Protein AF-A0A5N6PAR9-F1 (afdb_monomer_lite)

Radius of gyration: 20.0 Å; chains: 1; bounding box: 54×20×45 Å

Foldseek 3Di:
DPPPPPPCQPVNVDDPVVQVVQLCCLLVQHQPDVQQGPDSGSVSSRVRNVVVVVVVVVVCVVQPPPNVVVVVVVVCVVVDDDPDDPDDD

InterPro domains:
  IPR000389 Small hydrophilic plant seed protein [PTHR34671] (1-87)
  IPR022377 Small hydrophilic plant seed protein, conserved site [PS00431] (29-37)
  IPR038956 Late embryogenesis abundant protein, LEA_5 subgroup [PF00477] (15-78)

pLDDT: mean 85.16, std 17.09, range [37.34, 97.44]

Structure (mmCIF, N/CA/C/O backbone):
data_AF-A0A5N6PAR9-F1
#
_entry.id   AF-A0A5N6PAR9-F1
#
loop_
_atom_site.group_PDB
_atom_site.id
_atom_site.type_symbol
_atom_site.label_atom_id
_atom_site.label_alt_id
_atom_site.label_comp_id
_atom_site.label_asym_id
_atom_site.label_entity_id
_atom_site.label_seq_id
_atom_site.pdbx_PDB_ins_code
_atom_site.Cartn_x
_atom_site.Cartn_y
_atom_site.Cartn_z
_atom_site.occupancy
_atom_site.B_iso_or_equiv
_atom_site.auth_seq_id
_atom_site.auth_comp_id
_atom_site.auth_asym_id
_atom_site.auth_atom_id
_atom_site.pdbx_PDB_model_num
ATOM 1 N N . MET A 1 1 ? 12.377 4.728 21.287 1.00 37.34 1 MET A N 1
ATOM 2 C CA . MET A 1 1 ? 13.275 4.193 20.242 1.00 37.34 1 MET A CA 1
ATOM 3 C C . MET A 1 1 ? 12.418 3.504 19.191 1.00 37.34 1 MET A C 1
ATOM 5 O O . MET A 1 1 ? 11.998 2.377 19.411 1.00 37.34 1 MET A O 1
ATOM 9 N N . ALA A 1 2 ? 12.080 4.192 18.098 1.00 46.50 2 ALA A N 1
ATOM 10 C CA . ALA A 1 2 ? 11.436 3.546 16.958 1.00 46.50 2 ALA A CA 1
ATOM 11 C C . ALA A 1 2 ? 12.506 2.699 16.260 1.00 46.50 2 ALA A C 1
ATOM 13 O O . ALA A 1 2 ? 13.414 3.239 15.630 1.00 46.50 2 ALA A O 1
ATOM 14 N N . SER A 1 3 ? 12.461 1.383 16.461 1.00 46.22 3 SER A N 1
ATOM 15 C CA . SER A 1 3 ? 13.288 0.452 15.700 1.00 46.22 3 SER A CA 1
ATOM 16 C C . SER A 1 3 ? 12.853 0.570 14.241 1.00 46.22 3 SER A C 1
ATOM 18 O O . SER A 1 3 ? 11.797 0.069 13.858 1.00 46.22 3 SER A O 1
ATOM 20 N N . GLN A 1 4 ? 13.634 1.303 13.447 1.00 53.25 4 GLN A N 1
ATOM 21 C CA . GLN A 1 4 ? 13.564 1.250 11.994 1.00 53.25 4 GLN A CA 1
ATOM 22 C C . GLN A 1 4 ? 14.027 -0.151 11.590 1.00 53.25 4 GLN A C 1
ATOM 24 O O . GLN A 1 4 ? 15.190 -0.374 11.273 1.00 53.25 4 GLN A O 1
ATOM 29 N N . GLN A 1 5 ? 13.124 -1.127 11.660 1.00 48.00 5 GLN A N 1
ATOM 30 C CA . GLN A 1 5 ? 13.241 -2.290 10.800 1.00 48.00 5 GLN A CA 1
ATOM 31 C C . GLN A 1 5 ? 12.941 -1.773 9.398 1.00 48.00 5 GLN A C 1
ATOM 33 O O . GLN A 1 5 ? 11.786 -1.710 8.981 1.00 48.00 5 GLN A O 1
ATOM 38 N N . GLU A 1 6 ? 13.980 -1.332 8.690 1.00 53.34 6 GLU A N 1
ATOM 39 C CA . GLU A 1 6 ? 13.928 -1.274 7.237 1.00 53.34 6 GLU A CA 1
ATOM 40 C C . GLU A 1 6 ? 13.674 -2.710 6.777 1.00 53.34 6 GLU A C 1
ATOM 42 O O . GLU A 1 6 ? 14.568 -3.559 6.745 1.00 53.34 6 GLU A O 1
ATOM 47 N N . GLY A 1 7 ? 12.399 -3.033 6.561 1.00 60.28 7 GLY A N 1
ATOM 48 C CA . GLY A 1 7 ? 12.004 -4.317 6.018 1.00 60.28 7 GLY A CA 1
ATOM 49 C C . GLY A 1 7 ? 12.697 -4.456 4.675 1.00 60.28 7 GLY A C 1
ATOM 50 O O . GLY A 1 7 ? 12.376 -3.708 3.757 1.00 60.28 7 GLY A O 1
ATOM 51 N N . ARG A 1 8 ? 13.675 -5.368 4.586 1.00 66.62 8 ARG A N 1
ATOM 52 C CA . ARG A 1 8 ? 14.377 -5.684 3.333 1.00 66.62 8 ARG A CA 1
ATOM 53 C C . ARG A 1 8 ? 13.344 -5.807 2.220 1.00 66.62 8 ARG A C 1
ATOM 55 O O . ARG A 1 8 ? 12.472 -6.681 2.324 1.00 66.62 8 ARG A O 1
ATOM 62 N N . LYS A 1 9 ? 13.435 -4.945 1.208 1.00 79.56 9 LYS A N 1
ATOM 63 C CA . LYS A 1 9 ? 12.456 -4.910 0.125 1.00 79.56 9 LYS A CA 1
ATOM 64 C C . LYS A 1 9 ? 12.518 -6.231 -0.636 1.00 79.56 9 LYS A C 1
ATOM 66 O O . LYS A 1 9 ? 13.549 -6.907 -0.650 1.00 79.56 9 LYS A O 1
ATOM 71 N N . VAL A 1 10 ? 11.408 -6.640 -1.241 1.00 82.12 10 VAL A N 1
ATOM 72 C CA . VAL A 1 10 ? 11.380 -7.814 -2.126 1.00 82.12 10 VAL A CA 1
ATOM 73 C C . VAL A 1 10 ? 12.336 -7.576 -3.289 1.00 82.12 10 VAL A C 1
ATOM 75 O O . VAL A 1 10 ? 13.097 -8.477 -3.632 1.00 82.12 10 VAL A O 1
ATOM 78 N N . SER A 1 11 ? 12.386 -6.344 -3.801 1.00 83.75 11 SER A N 1
ATOM 79 C CA . SER A 1 11 ? 13.365 -5.906 -4.798 1.00 83.75 11 SER A CA 1
ATOM 80 C C . SER A 1 11 ? 14.830 -6.086 -4.364 1.00 83.75 11 SER A C 1
ATOM 82 O O . SER A 1 11 ? 15.681 -6.294 -5.219 1.00 83.75 11 SER A O 1
ATOM 84 N N . ASP A 1 12 ? 15.170 -6.116 -3.076 1.00 86.12 12 ASP A N 1
ATOM 85 C CA . ASP A 1 12 ? 16.562 -6.345 -2.652 1.00 86.12 12 ASP A CA 1
ATOM 86 C C . ASP A 1 12 ? 16.971 -7.830 -2.693 1.00 86.12 12 ASP A C 1
ATOM 88 O O . ASP A 1 12 ? 18.157 -8.149 -2.629 1.00 86.12 12 ASP A O 1
ATOM 92 N N . LYS A 1 13 ? 16.004 -8.756 -2.764 1.00 86.69 13 LYS A N 1
ATOM 93 C CA . LYS A 1 13 ? 16.233 -10.208 -2.600 1.00 86.69 13 LYS A CA 1
ATOM 94 C C . LYS A 1 13 ? 16.170 -11.014 -3.891 1.00 86.69 13 LYS A C 1
ATOM 96 O O . LYS A 1 13 ? 16.472 -12.203 -3.862 1.00 86.69 13 LYS A O 1
ATOM 101 N N . ILE A 1 14 ? 15.732 -10.398 -4.977 1.00 91.00 14 ILE A N 1
ATOM 102 C CA . ILE A 1 14 ? 15.495 -11.075 -6.251 1.00 91.00 14 ILE A CA 1
ATOM 103 C C . ILE A 1 14 ? 16.512 -10.629 -7.301 1.00 91.00 14 ILE A C 1
ATOM 105 O O . ILE A 1 14 ? 17.045 -9.516 -7.237 1.00 91.00 14 ILE A O 1
ATOM 109 N N . SER A 1 15 ? 16.761 -11.501 -8.274 1.00 94.88 15 SER A N 1
ATOM 110 C CA . SER A 1 15 ? 17.647 -11.226 -9.407 1.00 94.88 15 SER A CA 1
ATOM 111 C C . SER A 1 15 ? 17.122 -10.073 -10.268 1.00 94.88 15 SER A C 1
ATOM 113 O O . SER A 1 15 ? 15.917 -9.830 -10.345 1.00 94.88 15 SER A O 1
ATOM 115 N N . ASP A 1 16 ? 18.014 -9.394 -10.989 1.00 92.81 16 ASP A N 1
ATOM 116 C CA . ASP A 1 16 ? 17.633 -8.369 -11.967 1.00 92.81 16 ASP A CA 1
ATOM 117 C C . ASP A 1 16 ? 16.745 -8.920 -13.092 1.00 92.81 16 ASP A C 1
ATOM 119 O O . ASP A 1 16 ? 15.919 -8.194 -13.646 1.00 92.81 16 ASP A O 1
ATOM 123 N N . GLU A 1 17 ? 16.874 -10.204 -13.424 1.00 94.44 17 GLU A N 1
ATOM 124 C CA . GLU A 1 17 ? 16.000 -10.858 -14.401 1.00 94.44 17 GLU A CA 1
ATOM 125 C C . GLU A 1 17 ? 14.579 -11.053 -13.853 1.00 94.44 17 GLU A C 1
ATOM 127 O O . GLU A 1 17 ? 13.596 -10.731 -14.524 1.00 94.44 17 GLU A O 1
ATOM 132 N N . GLU A 1 18 ? 14.463 -11.480 -12.596 1.00 94.69 18 GLU A N 1
ATOM 133 C CA . GLU A 1 18 ? 13.176 -11.617 -11.909 1.00 94.69 18 GLU A CA 1
ATOM 134 C C . GLU A 1 18 ? 12.504 -10.254 -11.713 1.00 94.69 18 GLU A C 1
ATOM 136 O O . GLU A 1 18 ? 11.301 -10.128 -11.944 1.00 94.69 18 GLU A O 1
ATOM 141 N N . LYS A 1 19 ? 13.272 -9.205 -11.378 1.00 95.00 19 LYS A N 1
ATOM 142 C CA . LYS A 1 19 ? 12.766 -7.821 -11.326 1.00 95.00 19 LYS A CA 1
ATOM 143 C C . LYS A 1 19 ? 12.142 -7.411 -12.646 1.00 95.00 19 LYS A C 1
ATOM 145 O O . LYS A 1 19 ? 11.016 -6.930 -12.654 1.00 95.00 19 LYS A O 1
ATOM 150 N N . LYS A 1 20 ? 12.841 -7.641 -13.762 1.00 96.06 20 LYS A N 1
ATOM 151 C CA . LYS A 1 20 ? 12.332 -7.303 -15.099 1.00 96.06 20 LYS A CA 1
ATOM 152 C C . LYS A 1 20 ? 11.049 -8.060 -15.425 1.00 96.06 20 LYS A C 1
ATOM 154 O O . LYS A 1 20 ? 10.127 -7.466 -15.977 1.00 96.06 20 LYS A O 1
ATOM 159 N N . ASN A 1 21 ? 10.965 -9.343 -15.070 1.00 96.81 21 ASN A N 1
ATOM 160 C CA . ASN A 1 21 ? 9.741 -10.121 -15.261 1.00 96.81 21 ASN A CA 1
ATOM 161 C C . ASN A 1 21 ? 8.568 -9.542 -14.448 1.00 96.81 21 ASN A C 1
ATOM 163 O O . ASN A 1 21 ? 7.472 -9.348 -14.978 1.00 96.81 21 ASN A O 1
ATOM 167 N N . LEU A 1 22 ? 8.807 -9.210 -13.178 1.00 95.88 22 LEU A N 1
ATOM 168 C CA . LEU A 1 22 ? 7.797 -8.611 -12.306 1.00 95.88 22 LEU A CA 1
ATOM 169 C C . LEU A 1 22 ? 7.402 -7.201 -12.755 1.00 95.88 22 LEU A C 1
ATOM 171 O O . LEU A 1 22 ? 6.228 -6.850 -12.672 1.00 95.88 22 LEU A O 1
ATOM 175 N N . ASP A 1 23 ? 8.337 -6.419 -13.291 1.00 96.56 23 ASP A N 1
ATOM 176 C CA . ASP A 1 23 ? 8.061 -5.107 -13.873 1.00 96.56 23 ASP A CA 1
ATOM 177 C C . ASP A 1 23 ? 7.178 -5.212 -15.117 1.00 96.56 23 ASP A C 1
ATOM 179 O O . ASP A 1 23 ? 6.234 -4.439 -15.259 1.00 96.56 23 ASP A O 1
ATOM 183 N N . GLN A 1 24 ? 7.418 -6.191 -15.995 1.00 97.12 24 GLN A N 1
ATOM 184 C CA . GLN A 1 24 ? 6.557 -6.428 -17.159 1.00 97.12 24 GLN A CA 1
ATOM 185 C C . GLN A 1 24 ? 5.124 -6.772 -16.739 1.00 97.12 24 GLN A C 1
ATOM 187 O O . GLN A 1 24 ? 4.169 -6.209 -17.276 1.00 97.12 24 GLN A O 1
ATOM 192 N N . ARG A 1 25 ? 4.974 -7.640 -15.737 1.00 96.31 25 ARG A N 1
ATOM 193 C CA . ARG A 1 25 ? 3.673 -8.004 -15.158 1.00 96.31 25 ARG A CA 1
ATOM 194 C C . ARG A 1 25 ? 2.981 -6.802 -14.514 1.00 96.31 25 ARG A C 1
ATOM 196 O O . ARG A 1 25 ? 1.819 -6.516 -14.802 1.00 96.31 25 ARG A O 1
ATOM 203 N N . ALA A 1 26 ? 3.710 -6.029 -13.710 1.00 96.81 26 ALA A N 1
ATOM 204 C CA . ALA A 1 26 ? 3.205 -4.802 -13.099 1.00 96.81 26 ALA A CA 1
ATOM 205 C C . ALA A 1 26 ? 2.777 -3.762 -14.151 1.00 96.81 26 ALA A C 1
ATOM 207 O O . ALA A 1 26 ? 1.741 -3.110 -13.997 1.00 96.81 26 ALA A O 1
ATOM 208 N N . ALA A 1 27 ? 3.532 -3.626 -15.244 1.00 96.44 27 ALA A N 1
ATOM 209 C CA . ALA A 1 27 ? 3.219 -2.724 -16.350 1.00 96.44 27 ALA A CA 1
ATOM 210 C C . ALA A 1 27 ? 1.946 -3.134 -17.109 1.00 96.44 27 ALA A C 1
ATOM 212 O O . ALA A 1 27 ? 1.211 -2.262 -17.573 1.00 96.44 27 ALA A O 1
ATOM 213 N N . GLN A 1 28 ? 1.649 -4.436 -17.175 1.00 96.25 28 GLN A N 1
ATOM 214 C CA . GLN A 1 28 ? 0.386 -4.982 -17.691 1.00 96.25 28 GLN A CA 1
ATOM 215 C C . GLN A 1 28 ? -0.800 -4.782 -16.728 1.00 96.25 28 GLN A C 1
ATOM 217 O O . GLN A 1 28 ? -1.932 -5.125 -17.060 1.00 96.25 28 GLN A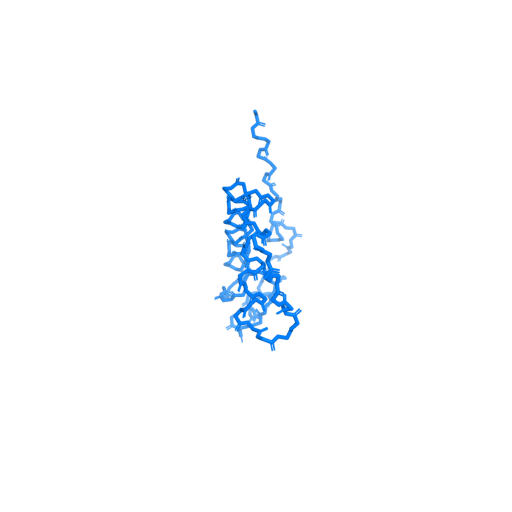 O 1
ATOM 222 N N . GLY A 1 29 ? -0.564 -4.194 -15.551 1.00 94.56 29 GLY A N 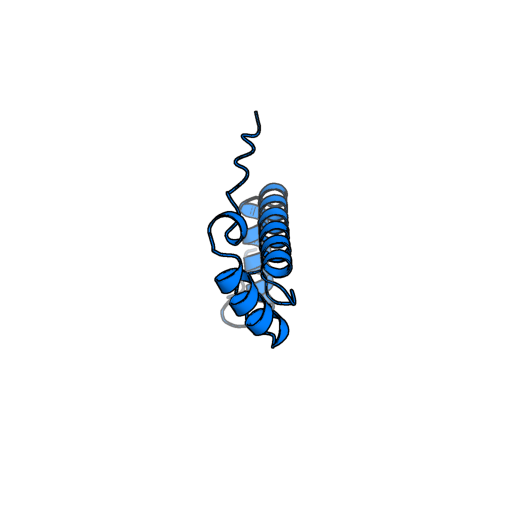1
ATOM 223 C CA . GLY A 1 29 ? -1.585 -3.938 -14.538 1.00 94.56 29 GLY A CA 1
ATOM 224 C C . GLY A 1 29 ? -1.774 -5.081 -13.542 1.00 94.56 29 GLY A C 1
ATOM 225 O O . GLY A 1 29 ? -2.674 -5.008 -12.703 1.00 94.56 29 GLY A O 1
ATOM 226 N N . GLU A 1 30 ? -0.933 -6.116 -13.592 1.00 96.38 30 GLU A N 1
ATOM 227 C CA . GLU A 1 30 ? -0.962 -7.196 -12.614 1.00 96.38 30 GLU A CA 1
ATOM 228 C C . GLU A 1 30 ? -0.518 -6.694 -11.232 1.00 96.38 30 GLU A C 1
ATOM 230 O O . GLU A 1 30 ? 0.354 -5.831 -11.096 1.00 96.38 30 GLU A O 1
ATOM 235 N N . THR A 1 31 ? -1.113 -7.241 -10.174 1.00 96.38 31 THR A N 1
ATOM 236 C CA . THR A 1 31 ? -0.658 -6.981 -8.805 1.00 96.38 31 THR A CA 1
ATOM 237 C C . THR A 1 31 ? 0.444 -7.971 -8.446 1.00 96.38 31 THR A C 1
ATOM 239 O O . THR A 1 31 ? 0.162 -9.131 -8.166 1.00 96.38 31 THR A O 1
ATOM 242 N N . VAL A 1 32 ? 1.690 -7.499 -8.429 1.00 95.19 32 VAL A N 1
ATOM 243 C CA . VAL A 1 32 ? 2.870 -8.279 -8.023 1.00 95.19 32 VAL A CA 1
ATOM 244 C C . VAL A 1 32 ? 3.253 -8.047 -6.558 1.00 95.19 32 VAL A C 1
ATOM 246 O O . VAL A 1 32 ? 3.933 -8.880 -5.968 1.00 95.19 32 VAL A O 1
ATOM 249 N N . VAL A 1 33 ? 2.770 -6.960 -5.939 1.00 94.62 33 VAL A N 1
ATOM 250 C CA . VAL A 1 33 ? 2.875 -6.717 -4.489 1.00 94.62 33 VAL A CA 1
ATOM 251 C C . VAL A 1 33 ? 1.481 -6.491 -3.894 1.00 94.62 33 VAL A C 1
ATOM 253 O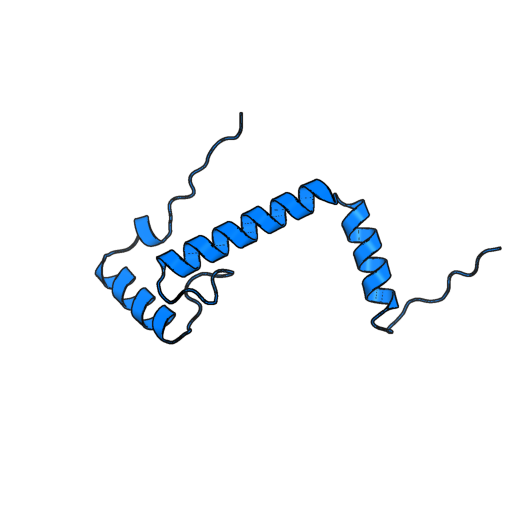 O . VAL A 1 33 ? 0.792 -5.546 -4.298 1.00 94.62 33 VAL A O 1
ATOM 256 N N . PRO A 1 34 ? 1.043 -7.302 -2.911 1.00 92.94 34 PRO A N 1
ATOM 257 C CA . PRO A 1 34 ? -0.230 -7.104 -2.224 1.00 92.94 34 PRO A CA 1
ATOM 258 C C . PRO A 1 34 ? -0.338 -5.714 -1.598 1.00 92.94 34 PRO A C 1
ATOM 260 O O . PRO A 1 34 ? 0.586 -5.228 -0.950 1.00 92.94 34 PRO A O 1
ATOM 263 N N . GLY A 1 35 ? -1.472 -5.046 -1.813 1.00 91.94 35 GLY A N 1
ATOM 264 C CA . GLY A 1 35 ? -1.657 -3.668 -1.359 1.00 91.94 35 GLY A CA 1
ATOM 265 C C . GLY A 1 35 ? -0.846 -2.642 -2.155 1.00 91.94 35 GLY A C 1
ATOM 266 O O . GLY A 1 35 ? -0.936 -1.460 -1.855 1.00 91.94 35 GLY A O 1
ATOM 267 N N . GLY A 1 36 ? -0.112 -3.041 -3.195 1.00 93.62 36 GLY A N 1
ATOM 268 C CA . GLY A 1 36 ? 0.676 -2.173 -4.073 1.00 93.62 36 GLY A CA 1
ATOM 269 C C . GLY A 1 36 ? 0.015 -1.856 -5.415 1.00 93.62 36 GLY A C 1
ATOM 270 O O . GLY A 1 36 ? 0.591 -1.147 -6.238 1.00 93.62 36 GLY A O 1
ATOM 271 N N . THR A 1 37 ? -1.208 -2.339 -5.652 1.00 90.19 37 THR A N 1
ATOM 272 C CA . THR A 1 37 ? -1.902 -2.207 -6.941 1.00 90.19 37 THR A CA 1
ATOM 273 C C . THR A 1 37 ? -1.957 -0.744 -7.405 1.00 90.19 37 THR A C 1
ATOM 275 O O . THR A 1 37 ? -2.310 0.142 -6.606 1.00 90.19 37 THR A O 1
ATOM 278 N N . ARG A 1 38 ? -1.642 -0.537 -8.699 1.00 92.12 38 ARG A N 1
ATOM 279 C CA . ARG A 1 38 ? -1.469 0.715 -9.487 1.00 92.12 38 ARG A CA 1
ATOM 280 C C . ARG A 1 38 ? -0.027 1.119 -9.826 1.00 92.12 38 ARG A C 1
ATOM 282 O O . ARG A 1 38 ? 0.149 1.938 -10.725 1.00 92.12 38 ARG A O 1
ATOM 289 N N . GLY A 1 39 ? 0.992 0.567 -9.171 1.00 94.81 39 GLY A N 1
ATOM 290 C CA . GLY A 1 39 ? 2.383 0.764 -9.601 1.00 94.81 39 GLY A CA 1
ATOM 291 C C . GLY A 1 39 ? 2.689 -0.025 -10.879 1.00 94.81 39 GLY A C 1
ATOM 292 O O . GLY A 1 39 ? 2.309 -1.190 -10.969 1.00 94.81 39 GLY A O 1
ATOM 293 N N . LYS A 1 40 ? 3.375 0.589 -11.853 1.00 95.62 40 LYS A N 1
ATOM 294 C CA . LYS A 1 40 ? 3.770 -0.060 -13.125 1.00 95.62 40 LYS A CA 1
ATOM 295 C C . LYS A 1 40 ? 5.098 -0.828 -13.051 1.00 95.62 40 LYS A C 1
ATOM 297 O O . LYS A 1 40 ? 5.543 -1.357 -14.058 1.00 95.62 40 LYS A O 1
ATOM 302 N N . THR A 1 41 ? 5.727 -0.857 -11.882 1.00 96.38 41 THR A N 1
ATOM 303 C CA . THR A 1 41 ? 6.964 -1.592 -11.590 1.00 96.38 41 THR A CA 1
ATOM 304 C C . THR A 1 41 ? 6.837 -2.242 -10.219 1.00 96.38 41 THR A C 1
ATOM 306 O O . THR A 1 41 ? 6.029 -1.790 -9.397 1.00 96.38 41 THR A O 1
ATOM 309 N N . LEU A 1 42 ? 7.641 -3.268 -9.951 1.00 94.75 42 LEU A N 1
ATOM 310 C CA . LEU A 1 42 ? 7.748 -3.918 -8.650 1.00 94.75 42 LEU A CA 1
ATOM 311 C C . LEU A 1 42 ? 7.999 -2.881 -7.553 1.00 94.75 42 LEU A C 1
ATOM 313 O O . LEU A 1 42 ? 7.220 -2.789 -6.609 1.00 94.75 42 LEU A O 1
ATOM 317 N N . GLU A 1 43 ? 9.018 -2.037 -7.728 1.00 94.44 43 GLU A N 1
ATOM 318 C CA . GLU A 1 43 ? 9.382 -1.012 -6.746 1.00 94.44 43 GLU A CA 1
ATOM 319 C C . GLU A 1 43 ? 8.238 -0.010 -6.511 1.00 94.44 43 GLU A C 1
ATOM 321 O O . GLU A 1 43 ? 7.953 0.381 -5.376 1.00 94.44 43 GLU A O 1
ATOM 326 N N . ALA A 1 44 ? 7.524 0.394 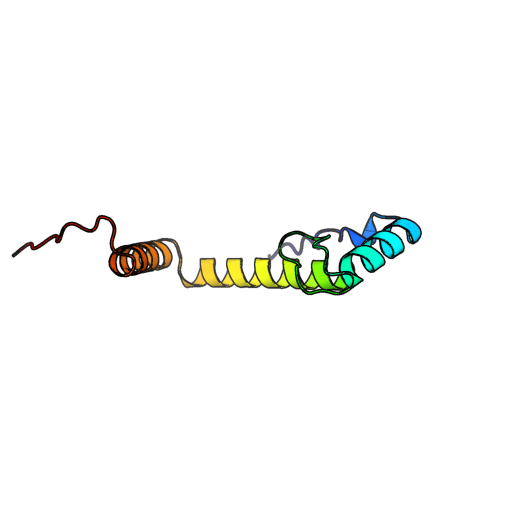-7.568 1.00 95.12 44 ALA A N 1
ATOM 327 C CA . ALA A 1 44 ? 6.381 1.288 -7.422 1.00 95.12 44 ALA A CA 1
ATOM 328 C C . ALA A 1 44 ? 5.257 0.634 -6.606 1.00 95.12 44 ALA A C 1
ATOM 330 O O . ALA A 1 44 ? 4.645 1.297 -5.766 1.00 95.12 44 ALA A O 1
ATOM 331 N N . GLN A 1 45 ? 4.990 -0.655 -6.829 1.00 95.69 45 GLN A N 1
ATOM 332 C CA . GLN A 1 45 ? 3.999 -1.382 -6.041 1.00 95.69 45 GLN A CA 1
ATOM 333 C C . GLN A 1 45 ? 4.450 -1.567 -4.586 1.00 95.69 45 GLN A C 1
ATOM 335 O O . GLN A 1 45 ? 3.635 -1.371 -3.685 1.00 95.69 45 GLN A O 1
ATOM 340 N N . GLU A 1 46 ? 5.732 -1.842 -4.330 1.00 94.38 46 GLU A N 1
ATOM 341 C CA . GLU A 1 46 ? 6.290 -1.906 -2.971 1.00 94.38 46 GLU A CA 1
ATOM 342 C C . GLU A 1 46 ? 6.084 -0.597 -2.210 1.00 94.38 46 GLU A C 1
ATOM 344 O O . GLU A 1 46 ? 5.541 -0.599 -1.105 1.00 94.38 46 GLU A O 1
ATOM 349 N N . ARG A 1 47 ? 6.436 0.539 -2.823 1.00 94.50 47 ARG A N 1
ATOM 350 C CA . ARG A 1 47 ? 6.269 1.862 -2.202 1.00 94.50 47 ARG A CA 1
ATOM 351 C C . ARG A 1 47 ? 4.805 2.175 -1.896 1.00 94.50 47 ARG A C 1
ATOM 353 O O . ARG A 1 47 ? 4.500 2.756 -0.855 1.00 94.50 47 ARG A O 1
ATOM 360 N N . LEU A 1 48 ? 3.889 1.792 -2.786 1.00 95.31 48 LEU A N 1
ATOM 361 C CA . LEU A 1 48 ? 2.452 1.964 -2.565 1.00 95.31 48 LEU A CA 1
ATOM 362 C C . LEU A 1 48 ? 1.942 1.087 -1.417 1.00 95.31 48 LEU A C 1
ATOM 364 O O . LEU A 1 48 ? 1.183 1.574 -0.578 1.00 95.31 48 LEU A O 1
ATOM 368 N N . ALA A 1 49 ? 2.358 -0.180 -1.370 1.00 94.25 49 ALA A N 1
ATOM 369 C CA . ALA A 1 49 ? 1.992 -1.104 -0.302 1.00 94.25 49 ALA A CA 1
ATOM 370 C C . ALA A 1 49 ? 2.499 -0.607 1.057 1.00 94.25 49 ALA A C 1
ATOM 372 O O . ALA A 1 49 ? 1.734 -0.540 2.022 1.00 94.25 49 ALA A O 1
ATOM 373 N N . GLU A 1 50 ? 3.758 -0.174 1.113 1.00 93.94 50 GLU A N 1
ATOM 374 C CA . GLU A 1 50 ? 4.371 0.399 2.308 1.00 93.94 50 GLU A CA 1
ATOM 375 C C . GLU A 1 50 ? 3.626 1.660 2.769 1.00 93.94 50 GLU A C 1
ATOM 377 O O . GLU A 1 50 ? 3.245 1.764 3.937 1.00 93.94 50 GLU A O 1
ATOM 382 N N . GLY A 1 51 ? 3.351 2.593 1.852 1.00 95.00 51 GLY A N 1
ATOM 383 C CA . GLY A 1 51 ? 2.624 3.825 2.156 1.00 95.00 51 GLY A CA 1
ATOM 384 C C . GLY A 1 51 ? 1.208 3.570 2.680 1.00 95.00 51 GLY A C 1
ATOM 385 O O . GLY A 1 51 ? 0.790 4.194 3.655 1.00 95.00 51 GLY A O 1
ATOM 386 N N . ARG A 1 52 ? 0.478 2.614 2.089 1.00 95.75 52 ARG A N 1
ATOM 387 C CA . ARG A 1 52 ? -0.864 2.225 2.555 1.00 95.75 52 ARG A CA 1
ATOM 388 C C . ARG A 1 52 ? -0.824 1.559 3.927 1.00 95.75 52 ARG A C 1
ATOM 390 O O . ARG A 1 52 ? -1.663 1.874 4.767 1.00 95.75 52 ARG A O 1
ATOM 397 N N . SER A 1 53 ? 0.156 0.688 4.170 1.00 93.94 53 SER A N 1
ATOM 398 C CA . SER A 1 53 ? 0.352 0.056 5.478 1.00 93.94 53 SER A CA 1
ATOM 399 C C . SER A 1 53 ? 0.631 1.105 6.555 1.00 93.94 53 SER A C 1
ATOM 401 O O . SER A 1 53 ? -0.088 1.168 7.553 1.00 93.94 53 SER A O 1
ATOM 403 N N . LYS A 1 54 ? 1.597 2.001 6.310 1.00 95.12 54 LYS A N 1
ATOM 404 C CA . LYS A 1 54 ? 1.934 3.105 7.222 1.00 95.12 54 LYS A CA 1
ATOM 405 C C . LYS A 1 54 ? 0.726 4.001 7.496 1.00 95.12 54 LYS A C 1
ATOM 407 O O . LYS A 1 54 ? 0.398 4.229 8.655 1.00 95.12 54 LYS A O 1
ATOM 412 N N . GLY A 1 55 ? 0.012 4.430 6.454 1.00 96.00 55 GLY A N 1
ATOM 413 C CA . GLY A 1 55 ? -1.201 5.237 6.607 1.00 96.00 55 GLY A CA 1
ATOM 414 C C . GLY A 1 55 ? -2.295 4.535 7.422 1.00 96.00 55 GLY A C 1
ATOM 415 O O . GLY A 1 55 ? -2.935 5.163 8.264 1.00 96.00 55 GLY A O 1
ATOM 416 N N . GLY A 1 56 ? -2.474 3.224 7.229 1.00 95.94 56 GLY A N 1
ATOM 417 C CA . GLY A 1 56 ? -3.399 2.408 8.015 1.00 95.94 56 GLY A CA 1
ATOM 418 C C . GLY A 1 56 ? -3.012 2.311 9.494 1.00 95.94 56 GLY A C 1
ATOM 419 O O . GLY A 1 56 ? -3.881 2.452 10.353 1.00 95.94 56 GLY A O 1
ATOM 420 N N . GLN A 1 57 ? -1.722 2.131 9.805 1.00 96.56 57 GLN A N 1
ATOM 421 C CA . GLN A 1 57 ? -1.236 2.137 11.192 1.00 96.56 57 GLN A CA 1
ATOM 422 C C . GLN A 1 57 ? -1.438 3.506 11.848 1.00 96.56 57 GLN A C 1
ATOM 424 O O . GLN A 1 57 ? -2.007 3.568 12.932 1.00 96.56 57 GLN A O 1
ATOM 429 N N . THR A 1 58 ? -1.098 4.605 11.165 1.00 96.50 58 THR A N 1
ATOM 430 C CA . THR A 1 58 ? -1.353 5.962 11.679 1.00 96.50 58 THR A CA 1
ATOM 431 C C . THR A 1 58 ? -2.838 6.184 11.958 1.00 96.50 58 THR A C 1
ATOM 433 O O . THR A 1 58 ? -3.209 6.691 13.014 1.00 96.50 58 THR A O 1
ATOM 436 N N . ARG A 1 59 ? -3.719 5.760 11.043 1.00 96.06 59 ARG A N 1
ATOM 437 C CA . ARG A 1 59 ? -5.168 5.859 11.253 1.00 96.06 59 ARG A CA 1
ATOM 438 C C . ARG A 1 59 ? -5.634 5.012 12.438 1.00 96.06 59 ARG A C 1
ATOM 440 O O . ARG A 1 59 ? -6.519 5.438 13.175 1.00 96.06 59 ARG A O 1
ATOM 447 N N . LYS A 1 60 ? -5.048 3.827 12.621 1.00 96.50 60 LYS A N 1
ATOM 448 C CA . LYS A 1 60 ? -5.328 2.945 13.757 1.00 96.50 60 LYS A CA 1
ATOM 449 C C . LYS A 1 60 ? -4.913 3.569 15.085 1.00 96.50 60 LYS A C 1
ATOM 451 O O . LYS A 1 60 ? -5.689 3.498 16.030 1.00 96.50 60 LYS A O 1
ATOM 456 N N . GLU A 1 61 ? -3.744 4.193 15.148 1.00 96.81 61 GLU A N 1
ATOM 457 C CA . GLU A 1 61 ? -3.268 4.896 16.344 1.00 96.81 61 GLU A CA 1
ATOM 458 C C . GLU A 1 61 ? -4.153 6.099 16.691 1.00 96.81 61 GLU A C 1
ATOM 460 O O . GLU A 1 61 ? -4.482 6.293 17.856 1.00 96.81 61 GLU A O 1
ATOM 465 N N . GLN A 1 62 ? -4.594 6.869 15.690 1.00 97.25 62 GLN A N 1
ATOM 466 C CA . GLN A 1 62 ? -5.464 8.035 15.895 1.00 97.25 62 GLN A CA 1
ATOM 467 C C . GLN A 1 62 ? -6.866 7.677 16.403 1.00 97.25 62 GLN A C 1
ATOM 469 O O . GLN A 1 62 ? -7.423 8.410 17.212 1.00 97.25 62 GLN A O 1
ATOM 474 N N . LEU A 1 63 ? -7.463 6.597 15.889 1.00 96.00 63 LEU A N 1
ATOM 475 C CA . LEU A 1 63 ? -8.832 6.203 16.240 1.00 96.00 63 LEU A C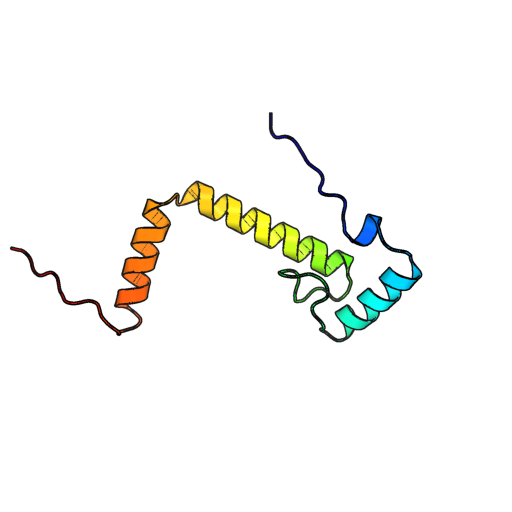A 1
ATOM 476 C C . LEU A 1 63 ? -8.909 5.284 17.461 1.00 96.00 63 LEU A C 1
ATOM 478 O O . LEU A 1 63 ? -9.929 5.263 18.149 1.00 96.00 63 LEU A O 1
ATOM 482 N N . GLY A 1 64 ? -7.877 4.470 17.682 1.00 97.06 64 GLY A N 1
ATOM 483 C CA . GLY A 1 64 ? -7.931 3.380 18.646 1.00 97.06 64 GLY A CA 1
ATOM 484 C C . GLY A 1 64 ? -9.064 2.387 18.358 1.00 97.06 64 GLY A C 1
ATOM 485 O O . GLY A 1 64 ? -9.647 2.342 17.272 1.00 97.06 64 GLY A O 1
ATOM 486 N N . THR A 1 65 ? -9.372 1.555 19.349 1.00 97.00 65 THR A N 1
ATOM 487 C CA . THR A 1 65 ? -10.428 0.537 19.244 1.00 97.00 65 THR A CA 1
ATOM 488 C C . THR A 1 65 ? -11.821 1.166 19.193 1.00 97.00 65 THR A C 1
ATOM 490 O O . THR A 1 65 ? -12.641 0.769 18.367 1.00 97.00 65 THR A O 1
ATOM 493 N N . GLU A 1 66 ? -12.082 2.165 20.039 1.00 96.69 66 GLU A N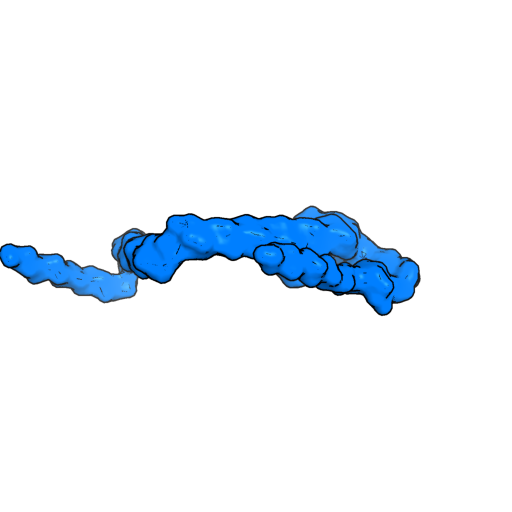 1
ATOM 494 C CA . GLU A 1 66 ? -13.391 2.821 20.158 1.00 96.69 66 GLU A CA 1
ATOM 495 C C . GLU A 1 66 ? -13.797 3.522 18.859 1.00 96.69 66 GLU A C 1
ATOM 497 O O . GLU A 1 66 ? -14.911 3.323 18.373 1.00 96.69 66 GLU A O 1
ATOM 502 N N . GLY A 1 67 ? -12.868 4.244 18.220 1.00 97.44 67 GLY A N 1
ATOM 503 C CA . GLY A 1 67 ? -13.143 4.920 16.956 1.00 97.44 67 GLY A CA 1
ATOM 504 C C . GLY A 1 67 ? -13.529 3.955 15.829 1.00 97.44 67 GLY A C 1
ATOM 505 O O . GLY A 1 67 ? -14.393 4.276 15.013 1.00 97.44 67 GLY A O 1
ATOM 506 N N . TYR A 1 68 ? -12.956 2.745 15.785 1.00 96.94 68 TYR A N 1
ATOM 507 C CA . TYR A 1 68 ? -13.395 1.717 14.831 1.00 96.94 68 TYR A CA 1
ATOM 508 C C . TYR A 1 68 ? -14.738 1.083 15.210 1.00 96.94 68 TYR A C 1
ATOM 510 O O . TYR A 1 68 ? -15.524 0.782 14.310 1.00 96.94 68 TYR A O 1
ATOM 518 N N . GLN A 1 69 ? -15.032 0.898 16.502 1.00 95.25 69 GLN A N 1
ATOM 519 C CA . GLN A 1 69 ? -16.329 0.383 16.956 1.00 95.25 69 GLN A CA 1
ATOM 520 C C . GLN A 1 69 ? -17.471 1.327 16.571 1.00 95.25 69 GLN A C 1
ATOM 522 O O . GLN A 1 69 ? -18.471 0.878 16.011 1.00 95.25 69 GLN A O 1
ATOM 527 N N . GLU A 1 70 ? -17.322 2.629 16.818 1.00 95.38 70 GLU A N 1
ATOM 528 C CA . GLU A 1 70 ? -18.330 3.628 16.452 1.00 95.38 70 GLU A CA 1
ATOM 529 C C . GLU A 1 70 ? -18.555 3.666 14.933 1.00 95.38 70 GLU A C 1
ATOM 531 O O . GLU A 1 70 ? -19.693 3.640 14.458 1.00 95.38 70 GLU A O 1
ATOM 536 N N . MET A 1 71 ? -17.470 3.645 14.153 1.00 94.44 71 MET A N 1
ATOM 537 C CA . MET A 1 71 ? -17.542 3.654 12.691 1.00 94.44 71 MET A CA 1
ATOM 538 C C . MET A 1 71 ? -18.189 2.379 12.138 1.00 94.44 71 MET A C 1
ATOM 540 O O . MET A 1 71 ? -18.983 2.456 11.202 1.00 94.44 71 MET A O 1
ATOM 544 N N . GLY A 1 72 ? -17.909 1.224 12.750 1.00 93.19 72 GLY A N 1
ATOM 545 C CA . GLY A 1 72 ? -18.564 -0.046 12.443 1.00 93.19 72 GLY A CA 1
ATOM 546 C C . GLY A 1 72 ? -20.063 -0.015 12.745 1.00 93.19 72 GLY A C 1
ATOM 547 O O . GLY A 1 72 ? -20.863 -0.369 11.879 1.00 93.19 72 GLY A O 1
ATOM 548 N N . LYS A 1 73 ? -20.461 0.494 13.922 1.00 92.56 73 LYS A N 1
ATOM 549 C CA . LYS A 1 73 ? -21.875 0.698 14.286 1.00 92.56 73 LYS A CA 1
ATOM 550 C C . LYS A 1 73 ? -22.579 1.612 13.279 1.00 92.56 73 LYS A C 1
ATOM 552 O O . LYS A 1 73 ? -23.657 1.280 12.792 1.00 92.56 73 LYS A O 1
ATOM 557 N N . LYS A 1 74 ? -21.967 2.745 12.922 1.00 92.06 74 LYS A N 1
ATOM 558 C CA . LYS A 1 74 ? -22.527 3.695 11.947 1.00 92.06 74 LYS A CA 1
ATOM 559 C C . LYS A 1 74 ? -22.647 3.086 10.547 1.00 92.06 74 LYS A C 1
ATOM 561 O O . LYS A 1 74 ? -23.690 3.232 9.916 1.00 92.06 74 LYS A O 1
ATOM 566 N N . GLY A 1 75 ? -21.615 2.378 10.085 1.00 90.62 75 GLY A N 1
ATOM 567 C CA . GLY A 1 75 ? -21.617 1.688 8.794 1.00 90.62 75 GLY A CA 1
ATOM 568 C C . GLY A 1 75 ? -22.714 0.624 8.712 1.00 90.62 75 GLY A C 1
ATOM 569 O O . GLY A 1 75 ? -23.506 0.641 7.773 1.00 90.62 75 GLY A O 1
ATOM 570 N N . GLY A 1 76 ? -22.845 -0.211 9.747 1.00 87.69 76 GLY A N 1
ATOM 571 C CA . GLY A 1 76 ? -23.901 -1.225 9.839 1.00 87.69 76 GLY A CA 1
ATOM 572 C C . GLY A 1 76 ? -25.319 -0.642 9.883 1.00 87.69 76 GLY A C 1
ATOM 573 O O . GLY A 1 76 ? -26.234 -1.227 9.315 1.00 87.69 76 GLY A O 1
ATOM 574 N N . ARG A 1 77 ? -25.505 0.545 10.479 1.00 78.69 77 ARG A N 1
ATOM 575 C CA . ARG A 1 77 ? -26.790 1.273 10.448 1.00 78.69 77 ARG A CA 1
ATOM 576 C C . ARG A 1 77 ? -27.113 1.829 9.058 1.00 78.69 77 ARG A C 1
ATOM 578 O O . ARG A 1 77 ? -28.277 1.875 8.683 1.00 78.69 77 ARG A O 1
ATOM 585 N N . SER A 1 78 ? -26.100 2.244 8.291 1.00 74.31 78 SER A N 1
ATOM 586 C CA . SER A 1 78 ? -26.283 2.768 6.927 1.00 74.31 78 SER A CA 1
ATOM 587 C C . SER A 1 78 ? -26.512 1.689 5.865 1.00 74.31 78 SER A C 1
ATOM 589 O O . SER A 1 78 ? -27.178 1.945 4.865 1.00 74.31 78 SER A O 1
ATOM 591 N N . THR A 1 79 ? -25.990 0.479 6.076 1.00 70.00 79 THR A N 1
ATOM 592 C CA . THR A 1 79 ? -26.185 -0.673 5.189 1.00 70.00 79 THR A CA 1
ATOM 593 C C . THR A 1 79 ? -27.188 -1.618 5.842 1.00 70.00 79 THR A C 1
ATOM 595 O O . THR A 1 79 ? -26.805 -2.572 6.511 1.00 70.00 79 THR A O 1
ATOM 598 N N . GLY A 1 80 ? -28.475 -1.294 5.719 1.00 61.12 80 GLY A N 1
ATOM 599 C CA . GLY A 1 80 ? -29.584 -1.944 6.420 1.00 61.12 80 GLY A CA 1
ATOM 600 C C . GLY A 1 80 ? -29.655 -3.468 6.273 1.00 61.12 80 GLY A C 1
ATOM 601 O O . GLY A 1 80 ? -30.347 -3.987 5.403 1.00 61.12 80 GLY A O 1
ATOM 602 N N . ALA A 1 81 ? -29.012 -4.171 7.202 1.00 57.81 81 ALA A N 1
ATOM 603 C CA . ALA A 1 81 ? -29.330 -5.535 7.595 1.00 57.81 81 ALA A CA 1
ATOM 604 C C . ALA A 1 81 ? -28.965 -5.719 9.082 1.00 57.81 81 ALA A C 1
ATOM 606 O O . ALA A 1 81 ? -27.859 -6.134 9.413 1.00 57.81 81 ALA A O 1
ATOM 607 N N . GLY A 1 82 ? -29.905 -5.398 9.982 1.00 52.78 82 GLY A N 1
ATOM 608 C CA . GLY A 1 82 ? -29.931 -5.988 11.330 1.00 52.78 82 GLY A CA 1
ATOM 609 C C . GLY A 1 82 ? -29.693 -5.096 12.553 1.00 52.78 82 GLY A C 1
ATOM 610 O O . GLY A 1 82 ? -29.499 -5.642 13.634 1.00 52.78 82 GLY A O 1
ATOM 611 N N . GLY A 1 83 ? -29.738 -3.767 12.450 1.00 52.41 83 GLY A N 1
ATOM 612 C CA . GLY A 1 83 ? -29.798 -2.917 13.644 1.00 52.41 83 GLY A CA 1
ATOM 613 C C . GLY A 1 83 ? -31.229 -2.832 14.162 1.00 52.41 83 GLY A C 1
ATOM 614 O O . GLY A 1 83 ? -31.958 -1.949 13.724 1.00 52.41 83 GLY A O 1
ATOM 615 N N . LYS A 1 84 ? -31.641 -3.747 15.050 1.00 53.78 84 LYS A N 1
ATOM 616 C CA . LYS A 1 84 ? -32.812 -3.489 15.897 1.00 53.78 84 LYS A CA 1
ATOM 617 C C . LYS A 1 84 ? -32.559 -2.181 16.639 1.00 53.78 84 LYS A C 1
ATOM 619 O O . LYS A 1 84 ? -31.480 -1.977 17.190 1.00 53.78 84 LYS A O 1
ATOM 624 N N . GLU A 1 85 ? -33.540 -1.303 16.554 1.00 56.66 85 GLU A N 1
ATOM 625 C CA . GLU A 1 85 ? -33.628 -0.064 17.302 1.00 56.66 85 GLU A CA 1
ATOM 626 C C . GLU A 1 85 ? -33.572 -0.419 18.791 1.00 56.66 85 GLU A C 1
ATOM 628 O O . GLU A 1 85 ? -34.463 -1.087 19.309 1.00 56.66 85 GLU A O 1
ATOM 633 N N . GLU A 1 86 ? -32.489 -0.039 19.465 1.00 57.19 86 GLU A N 1
ATOM 634 C CA . GLU A 1 86 ? -32.528 0.154 20.912 1.00 57.19 86 GLU A CA 1
ATOM 635 C C . GLU A 1 86 ? -33.126 1.548 21.118 1.00 57.19 86 GLU A C 1
ATOM 637 O O . GLU A 1 86 ? -32.423 2.560 21.132 1.00 57.19 86 GLU A O 1
ATOM 642 N N . GLU A 1 87 ? -34.461 1.592 21.138 1.00 56.28 87 GLU A N 1
ATOM 643 C CA . GLU A 1 87 ? -35.180 2.542 21.978 1.00 56.28 87 GLU A CA 1
ATOM 644 C C . GLU A 1 87 ? -34.927 2.114 23.428 1.00 56.28 87 GLU A C 1
ATOM 646 O O . GLU A 1 87 ? -35.353 1.034 23.830 1.00 56.28 87 GLU A O 1
ATOM 651 N N . GLU A 1 88 ? -34.233 2.941 24.206 1.00 51.56 88 GLU A N 1
ATOM 652 C CA . GLU A 1 88 ? -34.442 2.979 25.653 1.00 51.56 88 GLU A CA 1
ATOM 653 C C . GLU A 1 88 ? -34.644 4.432 26.095 1.00 51.56 88 GLU A C 1
ATOM 655 O O . GLU A 1 88 ? -33.987 5.356 25.602 1.00 51.56 88 GLU A O 1
ATOM 660 N N . GLU A 1 89 ? -35.649 4.554 26.961 1.00 44.66 89 GLU A N 1
ATOM 661 C CA . GLU A 1 89 ? -36.267 5.713 27.615 1.00 44.66 89 GLU A CA 1
ATOM 662 C C . GLU A 1 89 ? -35.336 6.435 28.603 1.00 44.66 89 GLU A C 1
ATOM 664 O O . GLU A 1 89 ? -34.558 5.755 29.312 1.00 44.66 89 GLU A O 1
#

Secondary structure (DSSP, 8-state):
---------GGGTS-HHHHHHHHHHHHTT--SSTT-TT-SSHHHHHHHHHHHHHHHHHHHHHHHHHHHHHHHHHHHHHTTS--------

Organism: NCBI:txid192012

Sequence (89 aa):
MASQQEGRKVSDKISDEEKKNLDQRAAQGETVVPGGTRGKTLEAQERLAEGRSKGGQTRKEQLGTEGYQEMGKKGGRSTGAGGKEEEEE